Protein AF-A0A2A4T1N8-F1 (afdb_monomer_lite)

Sequence (64 aa):
MIVKPKINYRHSGYPDSQVFSNQEYKATIATNQPDYKLLGQIFISSKNGPELLLNKGEYTIIKG

Secondary structure (DSSP, 8-state):
-EEEE-TT----S-TT----TTS-EEEEE--SSTTHHHHT-EEE--SSSSPEEE-TTSEEEEE-

Foldseek 3Di:
DKKAFDPPWDPPDDPQFDGDNVDIWDKDQDPPDPCSNVQRWIWTDGPGDHTDITTDVRMDDPDD

Radius of gyration: 10.77 Å; chains: 1; bounding box: 24×18×27 Å

Structure (mmCIF, N/CA/C/O backbone):
data_AF-A0A2A4T1N8-F1
#
_entry.id   AF-A0A2A4T1N8-F1
#
loop_
_atom_site.group_PDB
_atom_site.id
_atom_site.type_symbol
_atom_site.label_atom_id
_atom_site.label_alt_id
_atom_site.label_comp_id
_atom_site.label_asym_id
_atom_site.label_entity_id
_atom_site.label_seq_id
_atom_site.pdbx_PDB_ins_code
_atom_site.Cartn_x
_atom_site.Cartn_y
_atom_site.Cartn_z
_atom_site.occupancy
_atom_site.B_iso_or_equiv
_atom_site.auth_seq_id
_atom_site.auth_comp_id
_atom_site.auth_asym_id
_atom_site.auth_atom_id
_atom_site.pdbx_PDB_model_num
ATOM 1 N N . MET A 1 1 ? -3.016 9.010 -1.695 1.00 89.12 1 MET A N 1
ATOM 2 C CA . MET A 1 1 ? -3.081 7.627 -1.199 1.00 89.12 1 MET A CA 1
ATOM 3 C C . MET A 1 1 ? -2.800 7.564 0.296 1.00 89.12 1 MET A C 1
ATOM 5 O O . MET A 1 1 ? -1.729 7.965 0.745 1.00 89.12 1 MET A O 1
ATOM 9 N N . ILE A 1 2 ? -3.784 7.092 1.058 1.00 92.88 2 ILE A N 1
ATOM 10 C CA . ILE A 1 2 ? -3.701 6.774 2.489 1.00 92.88 2 ILE A CA 1
ATOM 11 C C . ILE A 1 2 ? -3.839 5.261 2.646 1.00 92.88 2 ILE A C 1
ATOM 13 O O . ILE A 1 2 ? -4.722 4.660 2.025 1.00 92.88 2 ILE A O 1
ATOM 17 N N . VAL A 1 3 ? -2.984 4.648 3.463 1.00 92.88 3 VAL A N 1
ATOM 18 C CA . VAL A 1 3 ? -2.932 3.193 3.657 1.00 92.88 3 VAL A CA 1
ATOM 19 C C . VAL A 1 3 ? -2.854 2.802 5.130 1.00 92.88 3 VAL A C 1
ATOM 21 O O . VAL A 1 3 ? -2.413 3.589 5.967 1.00 92.88 3 VAL A O 1
ATOM 24 N N . LYS A 1 4 ? -3.215 1.553 5.430 1.00 91.88 4 LYS A N 1
ATOM 25 C CA . LYS A 1 4 ? -2.886 0.871 6.688 1.00 91.88 4 LYS A CA 1
ATOM 26 C C . LYS A 1 4 ? -1.942 -0.304 6.427 1.00 91.88 4 LYS A C 1
ATOM 28 O O . LYS A 1 4 ? -2.291 -1.148 5.598 1.00 91.88 4 LYS A O 1
ATOM 33 N N . PRO A 1 5 ? -0.790 -0.399 7.112 1.00 89.31 5 PRO A N 1
ATOM 34 C CA . PRO A 1 5 ? 0.041 -1.598 7.110 1.00 89.31 5 PRO A CA 1
ATOM 35 C C . PRO A 1 5 ? -0.728 -2.792 7.687 1.00 89.31 5 PRO A C 1
ATOM 37 O O . PRO A 1 5 ? -1.603 -2.635 8.537 1.00 89.31 5 PRO A O 1
ATOM 40 N N . LYS A 1 6 ? -0.393 -4.006 7.265 1.00 87.69 6 LYS A N 1
ATOM 41 C CA . LYS A 1 6 ? -0.921 -5.249 7.845 1.00 87.69 6 LYS A CA 1
ATOM 42 C C . LYS A 1 6 ? 0.096 -5.861 8.797 1.00 87.69 6 LYS A C 1
ATOM 44 O O . LYS A 1 6 ? 1.281 -5.677 8.609 1.00 87.69 6 LYS A O 1
ATOM 49 N N . ILE A 1 7 ? -0.344 -6.641 9.784 1.00 76.00 7 ILE A N 1
ATOM 50 C CA . ILE A 1 7 ? 0.541 -7.249 10.807 1.00 76.00 7 ILE A CA 1
ATOM 51 C C . ILE A 1 7 ? 1.709 -8.050 10.196 1.00 76.00 7 ILE A C 1
ATOM 53 O O . ILE 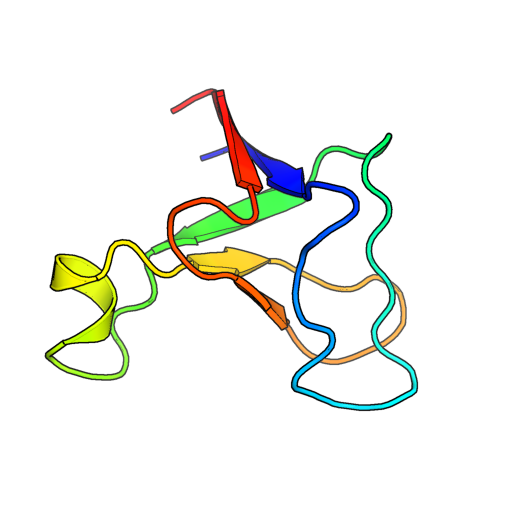A 1 7 ? 2.772 -8.141 10.796 1.00 76.00 7 ILE A O 1
ATOM 57 N N . ASN A 1 8 ? 1.524 -8.608 9.000 1.00 67.56 8 ASN A N 1
ATOM 58 C CA . ASN A 1 8 ? 2.526 -9.383 8.276 1.00 67.56 8 ASN A CA 1
ATOM 59 C C . ASN A 1 8 ? 3.437 -8.547 7.361 1.00 67.56 8 ASN A C 1
ATOM 61 O O . ASN A 1 8 ? 4.065 -9.130 6.476 1.00 67.56 8 ASN A O 1
ATOM 65 N N . TYR A 1 9 ? 3.488 -7.219 7.509 1.00 67.38 9 TYR A N 1
ATOM 66 C CA . TYR A 1 9 ? 4.443 -6.425 6.745 1.00 67.38 9 TYR A CA 1
ATOM 67 C C . TYR A 1 9 ? 5.865 -6.857 7.124 1.00 67.38 9 TYR A C 1
ATOM 69 O O . TYR A 1 9 ? 6.207 -6.978 8.302 1.00 67.38 9 TYR A O 1
ATOM 77 N N . ARG A 1 10 ? 6.704 -7.151 6.133 1.00 59.03 10 ARG A N 1
ATOM 78 C CA . ARG A 1 10 ? 8.103 -7.471 6.384 1.00 59.03 10 ARG A CA 1
ATOM 79 C C . ARG A 1 10 ? 8.822 -6.207 6.825 1.00 59.03 10 ARG A C 1
ATOM 81 O O . ARG A 1 10 ? 8.913 -5.232 6.085 1.00 59.03 10 ARG A O 1
ATOM 88 N N . HIS A 1 11 ? 9.396 -6.256 8.022 1.00 58.00 11 HIS A N 1
ATOM 89 C CA . HIS A 1 11 ? 10.345 -5.267 8.532 1.00 58.00 11 HIS A CA 1
ATOM 90 C C . HIS A 1 11 ? 11.697 -5.421 7.816 1.00 58.00 11 HIS A C 1
ATOM 92 O O . HIS A 1 11 ? 12.710 -5.799 8.392 1.00 58.00 11 HIS A O 1
ATOM 98 N N . SER A 1 12 ? 11.715 -5.235 6.500 1.00 52.56 12 SER A N 1
ATOM 99 C CA . SER A 1 12 ? 12.943 -5.271 5.707 1.00 52.56 12 SER A CA 1
ATOM 100 C C . SER A 1 12 ? 13.538 -3.866 5.661 1.00 52.56 12 SER A C 1
ATOM 102 O O . SER A 1 12 ? 13.426 -3.171 4.658 1.00 52.56 12 SER A O 1
ATOM 104 N N . GLY A 1 13 ? 14.121 -3.416 6.773 1.00 55.44 13 GLY A N 1
ATOM 105 C CA . GLY A 1 13 ? 14.760 -2.102 6.854 1.00 55.44 13 GLY A CA 1
ATOM 106 C C . GLY A 1 13 ? 14.835 -1.541 8.270 1.00 55.44 13 GLY A C 1
ATOM 107 O O . GLY A 1 13 ? 14.021 -1.896 9.115 1.00 55.44 13 GLY A O 1
ATOM 108 N N . TYR A 1 14 ? 15.854 -0.697 8.469 1.00 57.69 14 TYR A N 1
ATOM 109 C CA . TYR A 1 14 ? 16.235 0.104 9.641 1.00 57.69 14 TYR A CA 1
ATOM 110 C C . TYR A 1 14 ? 15.489 -0.189 10.961 1.00 57.69 14 TYR A C 1
ATOM 112 O O . TYR A 1 14 ? 14.302 0.129 11.052 1.00 57.69 14 TYR A O 1
ATOM 120 N N . PRO A 1 15 ? 16.188 -0.688 12.004 1.00 59.44 15 PRO A N 1
ATOM 121 C CA . PRO A 1 15 ? 15.582 -1.151 13.262 1.00 59.44 15 PRO A CA 1
ATOM 122 C C . PRO A 1 15 ? 14.705 -0.106 13.971 1.00 59.44 15 PRO A C 1
ATOM 124 O O . PRO A 1 15 ? 13.782 -0.472 14.696 1.00 59.44 15 PRO A O 1
ATOM 127 N N . ASP A 1 16 ? 14.949 1.180 13.723 1.00 65.69 16 ASP A N 1
ATOM 128 C CA . ASP A 1 16 ? 14.225 2.289 14.354 1.00 65.69 16 ASP A CA 1
ATOM 129 C C . ASP A 1 16 ? 12.932 2.675 13.625 1.00 65.69 16 ASP A C 1
ATOM 131 O O . ASP A 1 16 ? 12.096 3.417 14.146 1.00 65.69 16 ASP A O 1
ATOM 135 N N . SER A 1 17 ? 12.727 2.172 12.408 1.00 69.38 17 SER A N 1
ATOM 136 C CA . SER A 1 17 ? 11.510 2.465 11.663 1.00 69.38 17 SER A CA 1
ATOM 137 C C . SER A 1 17 ? 10.364 1.653 12.241 1.00 69.38 17 SER A C 1
ATOM 139 O O . SER A 1 17 ? 10.472 0.443 12.340 1.00 69.38 17 SER A O 1
ATOM 141 N N . GLN A 1 18 ? 9.254 2.279 12.622 1.00 74.38 18 GLN A N 1
ATOM 142 C CA . GLN A 1 18 ? 8.110 1.566 13.191 1.00 74.38 18 GLN A CA 1
ATOM 143 C C . GLN A 1 18 ? 6.821 2.062 12.562 1.00 74.38 18 GLN A C 1
ATOM 145 O O . GLN A 1 18 ? 6.549 3.265 12.527 1.00 74.38 18 GLN A O 1
ATOM 150 N N . VAL A 1 19 ? 6.014 1.114 12.094 1.00 79.25 19 VAL A N 1
ATOM 151 C CA . VAL A 1 19 ? 4.666 1.374 11.596 1.00 79.25 19 VAL A CA 1
ATOM 152 C C . VAL A 1 19 ? 3.692 0.387 12.221 1.00 79.25 19 VAL A C 1
ATOM 154 O O . VAL A 1 19 ? 4.013 -0.772 12.476 1.00 79.25 19 VAL A O 1
ATOM 157 N N . PHE A 1 20 ? 2.490 0.853 12.515 1.00 83.69 20 PHE A N 1
ATOM 158 C CA . PHE A 1 20 ? 1.517 0.094 13.282 1.00 83.69 20 PHE A CA 1
ATOM 159 C C . PHE A 1 20 ? 0.295 -0.169 12.418 1.00 83.69 20 PHE A C 1
ATOM 161 O O . PHE A 1 20 ? -0.230 0.735 11.773 1.00 83.69 20 PHE A O 1
ATOM 168 N N . SER A 1 21 ? -0.190 -1.409 12.417 1.00 86.00 21 SER A N 1
ATOM 169 C CA . SER A 1 21 ? -1.325 -1.815 11.579 1.00 86.00 21 SER A CA 1
ATOM 170 C C . SER A 1 21 ? -2.643 -1.113 11.931 1.00 86.00 21 SER A C 1
ATOM 172 O O . SER A 1 21 ? -3.577 -1.079 11.130 1.00 86.00 21 SER A O 1
ATOM 174 N N . ASN A 1 22 ? -2.727 -0.520 13.123 1.00 85.94 22 ASN A N 1
ATOM 175 C CA . ASN A 1 22 ? -3.866 0.279 13.563 1.00 85.94 22 ASN A CA 1
ATOM 176 C C . ASN A 1 22 ? -3.783 1.763 13.150 1.00 85.94 22 ASN A C 1
ATOM 178 O O . ASN A 1 22 ? -4.771 2.476 13.327 1.00 85.94 22 ASN A O 1
ATOM 182 N N . GLN A 1 23 ? -2.664 2.226 12.585 1.00 87.94 23 GLN A N 1
ATOM 183 C CA . GLN A 1 23 ? -2.446 3.615 12.170 1.00 87.94 23 GLN A CA 1
ATOM 184 C C . GLN A 1 23 ? -2.542 3.781 10.652 1.00 87.94 23 GLN A C 1
ATOM 186 O O . GLN A 1 23 ? -2.232 2.870 9.887 1.00 87.94 23 GLN A O 1
ATOM 191 N N . GLU A 1 24 ? -2.979 4.965 10.228 1.00 91.50 24 GLU A N 1
ATOM 192 C CA . GLU A 1 24 ? -3.036 5.361 8.821 1.00 91.50 24 GLU A CA 1
ATOM 193 C C . GLU A 1 24 ? -1.799 6.162 8.437 1.00 91.50 24 GLU A C 1
ATOM 195 O O . GLU A 1 24 ? -1.343 7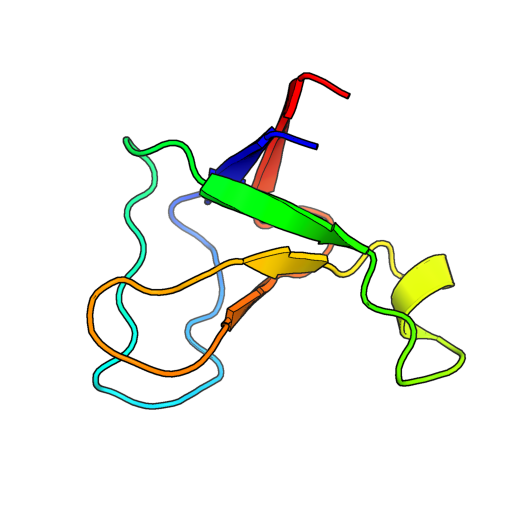.026 9.187 1.00 91.50 24 GLU A O 1
ATOM 200 N N . TYR A 1 25 ? -1.287 5.897 7.239 1.00 89.81 25 TYR A N 1
ATOM 201 C CA . TYR A 1 25 ? -0.084 6.529 6.722 1.00 89.81 25 TYR A CA 1
ATOM 202 C C . TYR A 1 25 ? -0.343 7.097 5.341 1.00 89.81 25 TYR A C 1
ATOM 204 O O . TYR A 1 25 ? -1.019 6.489 4.504 1.00 89.81 25 TYR A O 1
ATOM 212 N N . LYS A 1 26 ? 0.242 8.266 5.086 1.00 91.75 26 LYS A N 1
ATOM 213 C CA . LYS A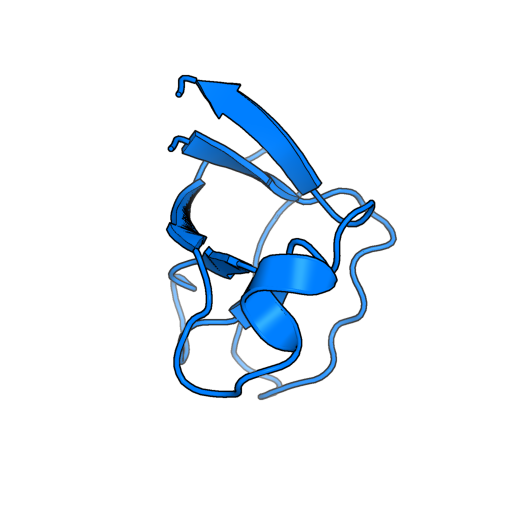 1 26 ? 0.357 8.772 3.727 1.00 91.75 26 LYS A CA 1
ATOM 214 C C . LYS A 1 26 ? 1.375 7.915 2.988 1.00 91.75 26 LYS A C 1
ATOM 216 O O . LYS A 1 26 ? 2.461 7.661 3.503 1.00 91.75 26 LYS A O 1
ATOM 221 N N . ALA A 1 27 ? 0.993 7.488 1.793 1.00 91.44 27 ALA A N 1
ATOM 222 C CA . ALA A 1 27 ? 1.813 6.646 0.951 1.00 91.44 27 ALA A CA 1
ATOM 223 C C . ALA A 1 27 ? 2.040 7.270 -0.422 1.00 91.44 27 ALA A C 1
ATOM 225 O O . ALA A 1 27 ? 1.169 7.954 -0.974 1.00 91.44 27 ALA A O 1
ATOM 226 N N . THR A 1 28 ? 3.188 6.953 -0.999 1.00 92.12 28 THR A N 1
ATOM 227 C CA . THR A 1 28 ? 3.570 7.282 -2.371 1.00 92.12 28 THR A CA 1
ATOM 228 C C . THR A 1 28 ? 3.901 6.004 -3.123 1.00 92.12 28 THR A C 1
ATOM 230 O O . THR A 1 28 ? 4.459 5.062 -2.566 1.00 92.12 28 THR A O 1
ATOM 233 N N . ILE A 1 29 ? 3.520 5.945 -4.400 1.00 90.38 29 ILE A N 1
ATOM 234 C CA . ILE A 1 29 ? 3.901 4.821 -5.262 1.00 90.38 29 ILE A CA 1
ATOM 235 C C . ILE A 1 29 ? 5.419 4.845 -5.413 1.00 90.38 29 ILE A C 1
ATOM 237 O O . ILE A 1 29 ? 5.989 5.888 -5.732 1.00 90.38 29 ILE A O 1
ATOM 241 N N . ALA A 1 30 ? 6.063 3.703 -5.192 1.00 87.56 30 ALA A N 1
ATOM 242 C CA . ALA A 1 30 ? 7.497 3.583 -5.361 1.00 87.56 30 ALA A CA 1
ATOM 243 C C . ALA A 1 30 ? 7.830 3.512 -6.863 1.00 87.56 30 ALA A C 1
ATOM 245 O O . ALA A 1 30 ? 7.342 2.643 -7.585 1.00 87.56 30 ALA A O 1
ATOM 246 N N . THR A 1 31 ? 8.617 4.472 -7.354 1.00 84.81 31 THR A N 1
ATOM 247 C CA . THR A 1 31 ? 8.967 4.609 -8.786 1.00 84.81 31 THR A CA 1
ATOM 248 C C . THR A 1 31 ? 10.468 4.727 -9.031 1.00 84.81 31 THR A C 1
ATOM 250 O O . THR A 1 31 ? 10.890 4.988 -10.152 1.00 84.81 31 THR A O 1
ATOM 253 N N . ASN A 1 32 ? 11.281 4.585 -7.985 1.00 82.69 32 ASN A N 1
ATOM 254 C CA . ASN A 1 32 ? 12.739 4.686 -8.056 1.00 82.69 32 ASN A CA 1
ATOM 255 C C . ASN A 1 32 ? 13.404 3.438 -8.660 1.00 82.69 32 ASN A C 1
ATOM 257 O O . ASN A 1 32 ? 14.596 3.477 -8.945 1.00 82.69 32 ASN A O 1
ATOM 261 N N . GLN A 1 33 ? 12.647 2.359 -8.862 1.00 81.94 33 GLN A N 1
ATOM 262 C CA . GLN A 1 33 ? 13.050 1.192 -9.641 1.00 81.94 33 GLN A CA 1
ATOM 263 C C . GLN A 1 33 ? 11.943 0.850 -10.657 1.00 81.94 33 GLN A C 1
ATOM 265 O O . GLN A 1 33 ? 10.763 1.110 -10.379 1.00 81.94 33 GLN A O 1
ATOM 270 N N . PRO A 1 34 ? 12.282 0.295 -11.836 1.00 78.81 34 PRO A N 1
ATOM 271 C CA . PRO A 1 34 ? 11.315 0.056 -12.913 1.00 78.81 34 PRO A CA 1
ATOM 272 C C . PRO A 1 34 ? 10.201 -0.932 -12.538 1.00 78.81 34 PRO A C 1
ATOM 274 O O . PRO A 1 34 ? 9.070 -0.824 -13.012 1.00 78.81 34 PRO A O 1
ATOM 277 N N . ASP A 1 35 ? 10.520 -1.898 -11.686 1.00 83.88 35 ASP A N 1
ATOM 278 C CA . ASP A 1 35 ? 9.653 -2.989 -11.254 1.00 83.88 35 ASP A CA 1
ATOM 279 C C . ASP A 1 35 ? 8.714 -2.592 -10.110 1.00 83.88 35 ASP A C 1
ATOM 281 O O . ASP A 1 35 ? 7.599 -3.103 -10.033 1.00 83.88 35 ASP A O 1
ATOM 285 N N . TYR A 1 36 ? 9.088 -1.626 -9.272 1.00 83.62 36 TYR A N 1
ATOM 286 C CA . TYR A 1 36 ? 8.331 -1.282 -8.063 1.00 83.62 36 TYR A CA 1
ATOM 287 C C . TYR A 1 36 ? 6.883 -0.873 -8.336 1.00 83.62 36 TYR A C 1
ATOM 289 O O . TYR A 1 36 ? 5.954 -1.311 -7.649 1.00 83.62 36 TYR A O 1
ATOM 297 N N . LYS A 1 37 ? 6.663 -0.091 -9.397 1.00 78.19 37 LYS A N 1
ATOM 298 C CA . LYS A 1 37 ? 5.317 0.313 -9.817 1.00 78.19 37 LYS A CA 1
ATOM 299 C C . LYS A 1 37 ? 4.484 -0.883 -10.286 1.00 78.19 37 LYS A C 1
ATOM 301 O O . LYS A 1 37 ? 3.295 -0.948 -9.981 1.00 78.19 37 LYS A O 1
ATOM 306 N N . LEU A 1 38 ? 5.095 -1.824 -11.008 1.00 85.56 38 LEU A N 1
ATOM 307 C CA . LEU A 1 38 ? 4.432 -3.037 -11.502 1.00 85.56 38 LEU A CA 1
ATOM 308 C C . LEU A 1 38 ? 4.107 -3.998 -10.353 1.00 85.56 38 LEU A C 1
ATOM 310 O O . LEU A 1 38 ? 3.023 -4.581 -10.311 1.00 85.56 38 LEU A O 1
ATOM 314 N N . LEU A 1 39 ? 5.017 -4.100 -9.384 1.00 84.88 39 LEU A N 1
ATOM 315 C CA . LEU A 1 39 ? 4.861 -4.890 -8.166 1.00 84.88 39 LEU A CA 1
ATOM 316 C C . LEU A 1 39 ? 3.889 -4.250 -7.165 1.00 84.88 39 LEU A C 1
ATOM 318 O O . LEU A 1 39 ? 3.481 -4.906 -6.210 1.00 84.88 39 LEU A O 1
ATOM 322 N N . GLY A 1 40 ? 3.472 -2.998 -7.389 1.00 86.50 40 GLY A N 1
ATOM 323 C CA . GLY A 1 40 ? 2.563 -2.260 -6.514 1.00 86.50 40 GLY A CA 1
ATOM 324 C C . GLY A 1 40 ? 3.181 -1.930 -5.157 1.00 86.50 40 GLY A C 1
ATOM 325 O O . GLY A 1 40 ? 2.480 -1.941 -4.144 1.00 86.50 40 GLY A O 1
ATOM 326 N N . GLN A 1 41 ? 4.488 -1.686 -5.124 1.00 91.62 41 GLN A N 1
ATOM 327 C CA . GLN A 1 41 ? 5.197 -1.283 -3.918 1.00 91.62 41 GLN A CA 1
ATOM 328 C C . GLN A 1 41 ? 5.006 0.210 -3.638 1.00 91.62 41 GLN A C 1
ATOM 330 O O . GLN A 1 41 ? 4.816 1.025 -4.549 1.00 91.62 41 GLN A O 1
ATOM 335 N N . ILE A 1 42 ? 5.035 0.569 -2.358 1.00 91.31 42 ILE A N 1
ATOM 336 C CA . ILE A 1 42 ? 4.800 1.937 -1.890 1.00 91.31 42 ILE A CA 1
ATOM 337 C C . ILE A 1 42 ? 5.811 2.326 -0.821 1.00 91.31 42 ILE A C 1
ATOM 339 O O . ILE A 1 42 ? 6.269 1.469 -0.070 1.00 91.31 42 ILE A O 1
ATOM 343 N N . PHE A 1 43 ? 6.095 3.619 -0.712 1.00 90.94 43 PHE A N 1
ATOM 344 C CA . PHE A 1 43 ? 6.784 4.188 0.439 1.00 90.94 43 PHE A CA 1
ATOM 345 C C . PHE A 1 43 ? 5.776 4.775 1.421 1.00 90.94 43 PHE A C 1
ATOM 347 O O . PHE A 1 43 ? 4.802 5.412 1.011 1.00 90.94 43 PHE A O 1
ATOM 354 N N . ILE A 1 44 ? 6.015 4.563 2.713 1.00 88.31 44 ILE A N 1
ATOM 355 C CA . ILE A 1 44 ? 5.285 5.213 3.801 1.00 88.31 44 ILE A CA 1
ATOM 356 C C . ILE A 1 44 ? 6.253 5.885 4.766 1.00 88.31 44 ILE A C 1
ATOM 358 O O . ILE A 1 44 ? 7.318 5.348 5.071 1.00 88.31 44 ILE A O 1
ATOM 362 N N . SER A 1 45 ? 5.867 7.047 5.287 1.00 84.12 45 SER A N 1
ATOM 363 C CA . SER A 1 45 ? 6.667 7.745 6.292 1.00 84.12 45 SER A CA 1
ATOM 364 C C . SER A 1 45 ? 6.632 6.998 7.628 1.00 84.12 45 SER A C 1
ATOM 366 O O . SER A 1 45 ? 5.561 6.751 8.186 1.00 84.12 45 SER A O 1
ATOM 368 N N . SER A 1 46 ? 7.806 6.662 8.158 1.00 76.19 46 SER A N 1
ATOM 369 C CA . SER A 1 46 ? 7.968 6.181 9.531 1.00 76.19 46 SER A CA 1
ATOM 370 C C . SER A 1 46 ? 8.014 7.367 10.499 1.00 76.19 46 SER A C 1
ATOM 372 O O . SER A 1 46 ? 8.484 8.446 10.144 1.00 76.19 46 SER A O 1
ATOM 374 N N . LYS A 1 47 ? 7.545 7.182 11.740 1.00 72.38 47 LYS A N 1
ATOM 375 C CA . LYS A 1 47 ? 7.635 8.230 12.775 1.00 72.38 47 LYS A CA 1
ATOM 376 C C . LYS A 1 47 ? 9.060 8.454 13.284 1.00 72.38 47 LYS A C 1
ATOM 378 O O . LYS A 1 47 ? 9.401 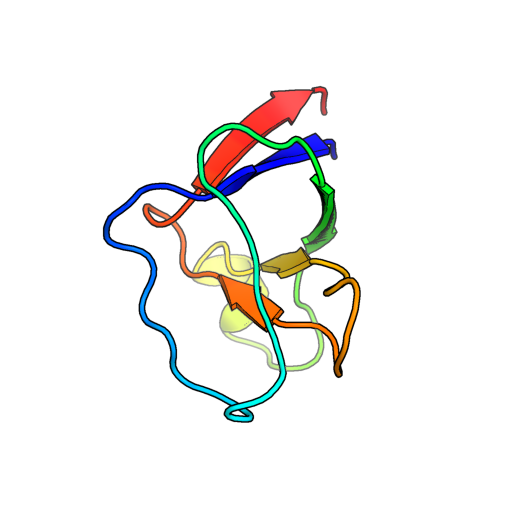9.579 13.626 1.00 72.38 47 LYS A O 1
ATOM 383 N N . ASN A 1 48 ? 9.857 7.389 13.349 1.00 73.62 48 ASN A N 1
ATOM 384 C CA . ASN A 1 48 ? 11.140 7.365 14.060 1.00 73.62 48 ASN A CA 1
ATOM 385 C C . ASN A 1 48 ? 12.305 6.940 13.153 1.00 73.62 48 ASN A C 1
ATOM 387 O O . ASN A 1 48 ? 13.344 6.504 13.634 1.00 73.62 48 ASN A O 1
ATOM 391 N N . GLY A 1 49 ? 12.133 7.017 11.834 1.00 75.88 49 GLY A N 1
ATOM 392 C CA . GLY A 1 49 ? 13.131 6.512 10.905 1.00 75.88 49 GLY A CA 1
ATOM 393 C C . GLY A 1 49 ? 12.852 6.894 9.456 1.00 75.88 49 GLY A C 1
ATOM 394 O O . GLY A 1 49 ? 11.924 7.661 9.186 1.00 75.88 49 GLY A O 1
ATOM 395 N N . PRO A 1 50 ? 13.657 6.368 8.522 1.00 81.94 50 PRO A N 1
ATOM 396 C CA . PRO A 1 50 ? 13.438 6.556 7.095 1.00 81.94 50 PRO A CA 1
ATOM 397 C C . PRO A 1 50 ? 12.091 5.985 6.633 1.00 81.94 50 PRO A C 1
ATOM 399 O O . PRO A 1 50 ? 11.410 5.246 7.347 1.00 81.94 50 PRO A O 1
ATOM 402 N N . GLU A 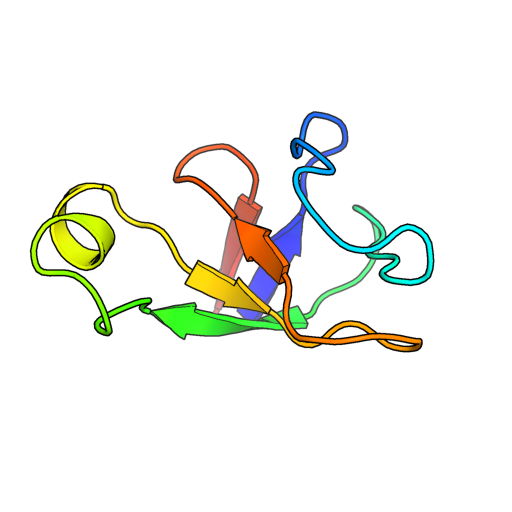1 51 ? 11.702 6.334 5.408 1.00 84.69 51 GLU A N 1
ATOM 403 C CA . GLU A 1 51 ? 10.513 5.759 4.785 1.00 84.69 51 GLU A CA 1
ATOM 404 C C . GLU A 1 51 ? 10.648 4.239 4.642 1.00 84.69 51 GLU A C 1
ATOM 406 O O . GLU A 1 51 ? 11.712 3.711 4.311 1.00 84.69 51 GLU A O 1
ATOM 411 N N . LEU A 1 52 ? 9.546 3.533 4.880 1.00 86.94 52 LEU A N 1
ATOM 412 C CA . LEU A 1 52 ? 9.470 2.088 4.716 1.00 86.94 52 LEU A CA 1
ATOM 413 C C . LEU A 1 52 ? 8.860 1.744 3.364 1.00 86.94 52 LEU A C 1
ATOM 415 O O . LEU A 1 52 ? 7.835 2.306 2.978 1.00 86.94 52 LEU A O 1
ATOM 419 N N . LEU A 1 53 ? 9.474 0.782 2.677 1.00 89.12 53 LEU A N 1
ATOM 420 C CA . LEU A 1 53 ? 8.930 0.179 1.468 1.00 89.12 53 LEU A CA 1
ATOM 421 C C . LEU A 1 53 ? 7.989 -0.965 1.860 1.00 89.12 53 LEU A C 1
ATOM 423 O O . LEU A 1 53 ? 8.424 -1.926 2.490 1.00 89.12 53 LEU A O 1
ATOM 427 N N . LEU A 1 54 ? 6.721 -0.885 1.463 1.00 88.31 54 LEU A N 1
ATOM 428 C CA . LEU A 1 54 ? 5.756 -1.972 1.627 1.00 88.31 54 LEU A CA 1
ATOM 429 C C . LEU A 1 54 ? 5.425 -2.621 0.286 1.00 88.31 54 LEU A C 1
ATOM 431 O O . LEU A 1 54 ? 5.176 -1.938 -0.712 1.00 88.31 54 LEU A O 1
ATOM 435 N N . ASN A 1 55 ? 5.354 -3.949 0.279 1.00 90.12 55 ASN A N 1
ATOM 436 C CA . ASN A 1 55 ? 4.935 -4.748 -0.864 1.00 90.12 55 ASN A CA 1
ATOM 437 C C . ASN A 1 55 ? 3.417 -4.765 -1.024 1.00 90.12 55 ASN A C 1
ATOM 439 O O . ASN A 1 55 ? 2.653 -4.654 -0.060 1.00 90.12 55 ASN A O 1
ATOM 443 N N . LYS A 1 56 ? 2.957 -4.975 -2.261 1.00 85.81 56 LYS A N 1
ATOM 444 C CA . LYS A 1 56 ? 1.540 -5.202 -2.545 1.00 85.81 56 LYS A CA 1
ATOM 445 C C . LYS A 1 56 ? 1.062 -6.431 -1.775 1.00 85.81 56 LYS A C 1
ATOM 447 O O . LYS A 1 56 ? 1.518 -7.544 -2.005 1.00 85.81 56 LYS A O 1
ATOM 452 N N . GLY A 1 57 ? 0.134 -6.209 -0.849 1.00 88.56 57 GLY A N 1
ATOM 453 C CA . GLY A 1 57 ? -0.359 -7.235 0.070 1.00 88.56 57 GLY A CA 1
ATOM 454 C C . GLY A 1 57 ? -0.004 -6.978 1.533 1.00 88.56 57 GLY A C 1
ATOM 455 O O . GLY A 1 57 ? -0.749 -7.449 2.389 1.00 88.56 57 GLY A O 1
ATOM 456 N N . GLU A 1 58 ? 1.020 -6.171 1.819 1.00 90.25 58 GLU A N 1
ATOM 457 C CA . GLU A 1 58 ? 1.446 -5.767 3.173 1.00 90.25 58 GLU A CA 1
ATOM 458 C C . GLU A 1 58 ? 0.733 -4.505 3.677 1.00 90.25 58 GLU A C 1
ATOM 460 O O . GLU A 1 58 ? 0.932 -4.078 4.811 1.00 90.25 58 GLU A O 1
ATOM 465 N N . TYR A 1 59 ? -0.126 -3.915 2.849 1.00 91.31 59 TYR A N 1
ATOM 466 C CA . TYR A 1 59 ? -0.938 -2.756 3.189 1.00 91.31 59 TYR A CA 1
ATOM 467 C C . TYR A 1 59 ? -2.339 -2.855 2.576 1.00 91.31 59 TYR A C 1
ATOM 469 O O . TYR A 1 59 ? -2.594 -3.657 1.671 1.00 91.31 59 TYR A O 1
ATOM 477 N N . THR A 1 60 ? -3.249 -2.028 3.079 1.00 92.81 60 THR A N 1
ATOM 478 C CA . THR A 1 60 ? -4.602 -1.820 2.554 1.00 92.81 60 THR A CA 1
ATOM 479 C C . THR A 1 60 ? -4.777 -0.344 2.222 1.00 92.81 60 THR A C 1
ATOM 481 O O . THR A 1 60 ? -4.454 0.506 3.049 1.00 92.81 60 THR A O 1
ATOM 484 N N . ILE A 1 61 ? -5.294 -0.027 1.032 1.00 92.81 61 ILE A N 1
ATOM 485 C CA . ILE A 1 61 ? -5.623 1.353 0.651 1.00 92.81 61 ILE A CA 1
ATOM 486 C C . ILE A 1 61 ? -6.928 1.750 1.342 1.00 92.81 61 ILE A C 1
ATOM 488 O O . ILE A 1 61 ? -7.948 1.091 1.165 1.00 92.81 61 ILE A O 1
ATOM 492 N N . ILE A 1 62 ? -6.882 2.830 2.118 1.00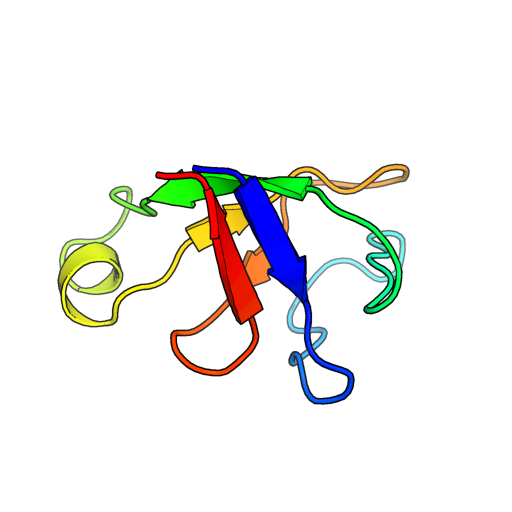 93.56 62 ILE A N 1
ATOM 493 C CA . ILE A 1 62 ? -8.048 3.419 2.787 1.00 93.56 62 ILE A CA 1
ATOM 494 C C . ILE A 1 62 ? -8.651 4.526 1.918 1.00 93.56 62 ILE A C 1
ATOM 496 O O . ILE A 1 62 ? -9.869 4.648 1.822 1.00 93.56 62 ILE A O 1
ATOM 500 N N . LYS A 1 63 ? -7.801 5.322 1.251 1.00 89.44 63 LYS A N 1
ATOM 501 C CA . LYS A 1 63 ? -8.217 6.421 0.367 1.00 89.44 63 LYS A CA 1
ATOM 502 C C . LYS A 1 63 ? -7.227 6.624 -0.784 1.00 89.44 63 LYS A C 1
ATOM 504 O O . LYS A 1 63 ? -6.017 6.613 -0.546 1.00 89.44 63 LYS A O 1
ATOM 509 N N . GLY A 1 64 ? -7.743 6.819 -2.002 1.00 75.88 64 GLY A N 1
ATOM 510 C CA . GLY A 1 64 ? -6.968 7.133 -3.217 1.00 75.88 64 GLY A CA 1
ATOM 511 C C . GLY A 1 64 ? -6.243 8.466 -3.126 1.00 75.88 64 GLY A C 1
ATOM 512 O O . GLY A 1 64 ? -6.871 9.443 -2.669 1.00 75.88 64 GLY A O 1
#

pLDDT: mean 82.2, std 10.67, range [52.56, 93.56]